Protein AF-A0A7X2SY89-F1 (afdb_monomer)

Organism: Enterobacter agglomerans (NCBI:txid549)

Radius of gyration: 16.41 Å; Cα contac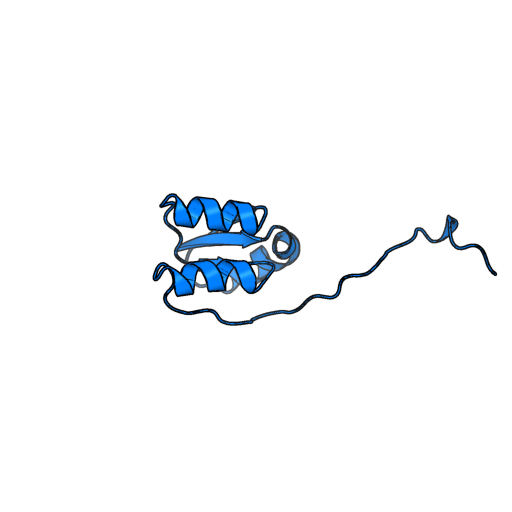ts (8 Å, |Δi|>4): 84; chains: 1; bounding box: 41×29×48 Å

pLDDT: mean 94.95, std 5.31, range [59.62, 98.31]

Foldseek 3Di:
DEEEAEPVCVVPVVVVCVPPPDDYDYDYDALQVSLVVVVVPDDHPYYHHLDQVSVVVCVVVVNDPDDDDDDHDDDDDDDPPVPDDDD

Structure (mmCIF, N/CA/C/O backbone):
data_AF-A0A7X2SY89-F1
#
_entry.id   AF-A0A7X2SY89-F1
#
loop_
_atom_site.group_PDB
_atom_site.id
_atom_site.type_symbol
_atom_site.label_atom_id
_atom_site.label_alt_id
_atom_site.label_comp_id
_atom_site.label_asym_id
_atom_site.label_entity_id
_atom_site.label_seq_id
_atom_site.pdbx_PDB_ins_code
_atom_site.Cartn_x
_atom_site.Cartn_y
_atom_site.Cartn_z
_atom_site.occupancy
_atom_site.B_iso_or_equiv
_atom_site.auth_seq_id
_atom_site.auth_comp_id
_atom_site.auth_asym_id
_atom_site.auth_atom_id
_atom_site.pdbx_PDB_model_num
ATOM 1 N N . MET A 1 1 ? -14.274 -1.355 5.902 1.00 92.12 1 MET A N 1
ATOM 2 C CA . MET A 1 1 ? -12.829 -1.058 6.041 1.00 92.12 1 MET A CA 1
ATOM 3 C C . MET A 1 1 ? -12.370 -0.223 4.854 1.00 92.12 1 MET A C 1
ATOM 5 O O . MET A 1 1 ? -12.782 -0.517 3.738 1.00 92.12 1 MET A O 1
ATOM 9 N N . SER A 1 2 ? -11.557 0.803 5.086 1.00 96.38 2 SER A N 1
ATOM 10 C CA . SER A 1 2 ? -10.985 1.704 4.083 1.00 96.38 2 SER A CA 1
ATOM 11 C C . SER A 1 2 ? -9.511 1.377 3.839 1.00 96.38 2 SER A C 1
ATOM 13 O O . SER A 1 2 ? -8.699 1.326 4.764 1.00 96.38 2 SER A O 1
ATOM 15 N N . VAL A 1 3 ? -9.158 1.132 2.580 1.00 97.62 3 VAL A N 1
ATOM 16 C CA . VAL A 1 3 ? -7.798 0.755 2.185 1.00 97.62 3 VAL A CA 1
ATOM 17 C C . VAL A 1 3 ? -7.268 1.719 1.141 1.00 97.62 3 VAL A C 1
ATOM 19 O O . VAL A 1 3 ? -7.898 1.939 0.105 1.00 97.62 3 VAL A O 1
ATOM 22 N N . LEU A 1 4 ? -6.059 2.225 1.368 1.00 98.31 4 LEU A N 1
ATOM 23 C CA . LEU A 1 4 ? -5.274 2.921 0.355 1.00 98.31 4 LEU A CA 1
ATOM 24 C C . LEU A 1 4 ? -4.183 1.974 -0.152 1.00 98.31 4 LEU A C 1
ATOM 26 O O . LEU A 1 4 ? -3.298 1.579 0.602 1.00 98.31 4 LEU A O 1
ATOM 30 N N . ALA A 1 5 ? -4.239 1.592 -1.428 1.00 98.00 5 ALA A N 1
ATOM 31 C CA . ALA A 1 5 ? -3.345 0.580 -1.993 1.00 98.00 5 ALA A CA 1
ATOM 32 C C . ALA A 1 5 ? -2.565 1.090 -3.211 1.00 98.00 5 ALA A C 1
ATOM 34 O O . ALA A 1 5 ? -3.091 1.790 -4.080 1.00 98.00 5 ALA A O 1
ATOM 35 N N . ALA A 1 6 ? -1.298 0.701 -3.319 1.00 98.06 6 ALA A N 1
ATOM 36 C CA . ALA A 1 6 ? -0.480 1.011 -4.477 1.00 98.06 6 ALA A CA 1
ATOM 37 C C . ALA A 1 6 ? -1.087 0.424 -5.761 1.00 98.06 6 ALA A C 1
ATOM 39 O O . ALA A 1 6 ? -1.589 -0.701 -5.789 1.00 98.06 6 ALA A O 1
ATOM 40 N N . GLY A 1 7 ? -1.007 1.180 -6.858 1.00 97.38 7 GLY A N 1
ATOM 41 C CA . GLY A 1 7 ? -1.593 0.786 -8.142 1.00 97.38 7 GLY A CA 1
ATOM 42 C C . GLY A 1 7 ? -1.073 -0.542 -8.706 1.00 97.38 7 GLY A C 1
ATOM 43 O O . GLY A 1 7 ? -1.811 -1.217 -9.419 1.00 97.38 7 GLY A O 1
ATOM 44 N N . SER A 1 8 ? 0.147 -0.955 -8.350 1.00 95.50 8 SER A N 1
ATOM 45 C CA . SER A 1 8 ? 0.720 -2.254 -8.728 1.00 95.50 8 SER A CA 1
ATOM 46 C C . SER A 1 8 ? -0.073 -3.453 -8.191 1.00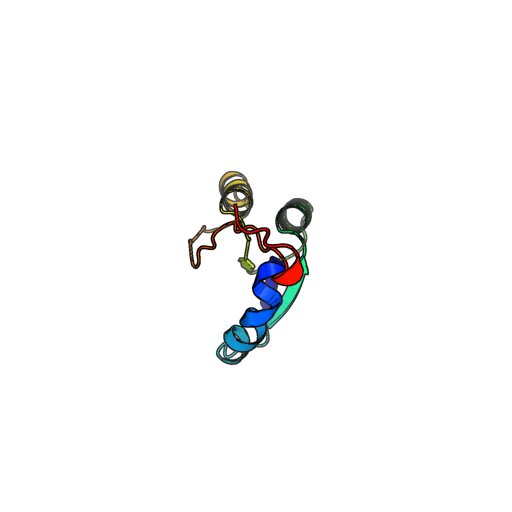 95.50 8 SER A C 1
ATOM 48 O O . SER A 1 8 ? 0.012 -4.536 -8.763 1.00 95.50 8 SER A O 1
ATOM 50 N N . LEU A 1 9 ? -0.882 -3.272 -7.140 1.00 96.88 9 LEU A N 1
ATOM 51 C CA . LEU A 1 9 ? -1.686 -4.334 -6.531 1.00 96.88 9 LEU A CA 1
ATOM 52 C C . LEU A 1 9 ? -3.037 -4.554 -7.224 1.00 96.88 9 LEU A C 1
ATOM 54 O O . LEU A 1 9 ? -3.687 -5.561 -6.956 1.00 96.88 9 LEU A O 1
ATOM 58 N N . LYS A 1 10 ? -3.465 -3.667 -8.137 1.00 96.88 10 LYS A N 1
ATOM 59 C CA . LYS A 1 10 ? -4.800 -3.714 -8.773 1.00 96.88 10 LYS A CA 1
ATOM 60 C C . LYS A 1 10 ? -5.167 -5.076 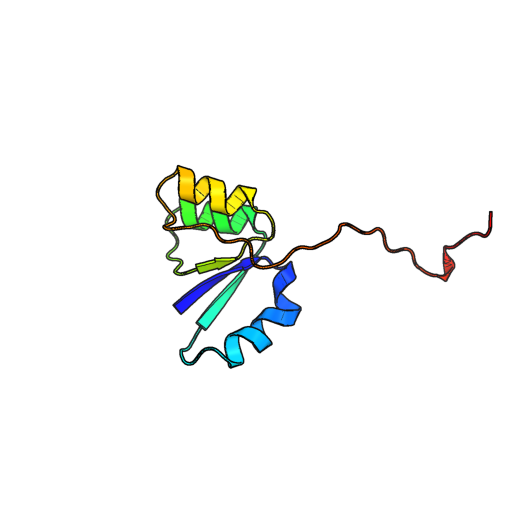-9.365 1.00 96.88 10 LYS A C 1
ATOM 62 O O . LYS A 1 10 ? -6.331 -5.452 -9.323 1.00 96.88 10 LYS A O 1
ATOM 67 N N . ALA A 1 11 ? -4.191 -5.794 -9.919 1.00 96.12 11 ALA A N 1
ATOM 68 C CA . ALA A 1 11 ? -4.426 -7.078 -10.575 1.00 96.12 11 ALA A CA 1
ATOM 69 C C . AL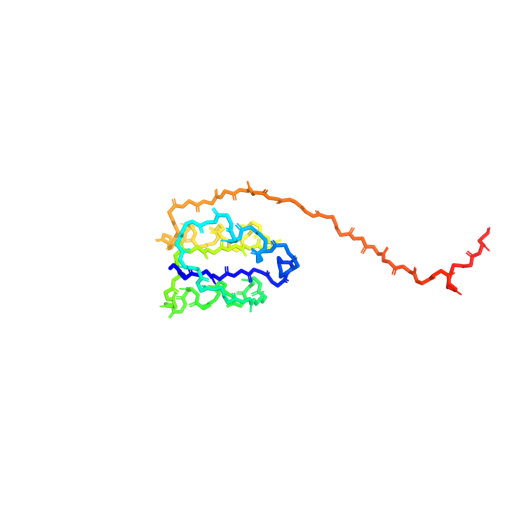A A 1 11 ? -4.734 -8.223 -9.593 1.00 96.12 11 ALA A C 1
ATOM 71 O O . ALA A 1 11 ? -5.440 -9.156 -9.957 1.00 96.12 11 ALA A O 1
ATOM 72 N N . VAL A 1 12 ? -4.215 -8.162 -8.362 1.00 95.12 12 VAL A N 1
ATOM 73 C CA . VAL A 1 12 ? -4.314 -9.257 -7.375 1.00 95.12 12 VAL A CA 1
ATOM 74 C C . VAL A 1 12 ? -5.218 -8.914 -6.194 1.00 95.12 12 VAL A C 1
ATOM 76 O O . VAL A 1 12 ? -5.803 -9.801 -5.578 1.00 95.12 12 VAL A O 1
ATOM 79 N N . TRP A 1 13 ? -5.369 -7.624 -5.889 1.00 96.12 13 TRP A N 1
ATOM 80 C CA . TRP A 1 13 ? -6.086 -7.146 -4.712 1.00 96.12 13 TRP A CA 1
ATOM 81 C C . TRP A 1 13 ? -7.558 -7.583 -4.655 1.00 96.12 13 TRP A C 1
ATOM 83 O O . TRP A 1 13 ? -7.967 -8.058 -3.598 1.00 96.12 13 TRP A O 1
ATOM 93 N N . PRO A 1 14 ? -8.357 -7.519 -5.744 1.00 94.88 14 PRO A N 1
ATOM 94 C CA . PRO A 1 14 ? -9.755 -7.954 -5.689 1.00 94.88 14 PRO A CA 1
ATOM 95 C C . PRO A 1 14 ? -9.908 -9.425 -5.289 1.00 94.88 14 PRO A C 1
ATOM 97 O O . PRO A 1 14 ? -10.790 -9.759 -4.504 1.00 94.88 14 PRO A O 1
ATOM 100 N N . ALA A 1 15 ? -9.016 -10.294 -5.779 1.00 95.56 15 ALA A N 1
ATOM 101 C CA . ALA A 1 15 ? -9.023 -11.708 -5.423 1.00 95.56 15 ALA A CA 1
ATOM 102 C C . ALA A 1 15 ? -8.670 -11.920 -3.945 1.00 95.56 15 ALA A C 1
ATOM 104 O O . ALA A 1 15 ? -9.304 -12.739 -3.293 1.00 95.56 15 ALA A O 1
ATOM 105 N N . LEU A 1 16 ? -7.713 -11.159 -3.400 1.00 93.56 16 LEU A N 1
ATOM 106 C CA . LEU A 1 16 ? -7.386 -11.196 -1.970 1.00 93.56 16 LEU A CA 1
ATOM 107 C C . LEU A 1 16 ? -8.564 -10.732 -1.105 1.00 93.56 16 LEU A C 1
ATOM 109 O O . LEU A 1 16 ? -8.894 -11.385 -0.119 1.00 93.56 16 LEU A O 1
ATOM 113 N N . MET A 1 17 ? -9.220 -9.633 -1.486 1.00 95.00 17 MET A N 1
ATOM 114 C CA . MET A 1 17 ? -10.342 -9.078 -0.720 1.00 95.00 17 MET A CA 1
ATOM 115 C C . MET A 1 17 ? -11.585 -9.968 -0.753 1.00 95.00 17 MET A C 1
ATOM 117 O O . MET A 1 17 ? -12.356 -9.938 0.196 1.00 95.00 17 MET A O 1
ATOM 121 N N . ALA A 1 18 ? -11.759 -10.808 -1.778 1.00 94.19 18 ALA A N 1
ATOM 122 C CA . ALA A 1 18 ? -12.856 -11.777 -1.830 1.00 94.19 18 ALA A CA 1
ATOM 123 C C . ALA A 1 18 ? -12.799 -12.836 -0.708 1.00 94.19 18 ALA A C 1
ATOM 125 O O . ALA A 1 18 ? -13.824 -13.429 -0.383 1.00 94.19 18 ALA A O 1
ATOM 126 N N . TYR A 1 19 ? -11.623 -13.072 -0.112 1.00 95.00 19 TYR A N 1
ATOM 127 C CA . TYR A 1 19 ? -11.464 -13.954 1.052 1.00 95.00 19 TYR A CA 1
ATOM 128 C C . TYR A 1 19 ? -11.649 -13.228 2.388 1.00 95.00 19 TYR A C 1
ATOM 130 O O . TYR A 1 19 ? -11.674 -13.873 3.436 1.00 95.00 19 TYR A O 1
ATOM 138 N N . PHE A 1 20 ? -11.743 -11.898 2.375 1.00 93.88 20 PHE A N 1
ATOM 139 C CA . PHE A 1 20 ? -11.968 -11.122 3.582 1.00 93.88 20 PHE A CA 1
ATOM 140 C C . PHE A 1 20 ? -13.476 -11.094 3.890 1.00 93.88 20 PHE A C 1
ATOM 142 O O . PHE A 1 20 ? -14.270 -10.829 2.989 1.00 93.88 20 PHE A O 1
ATOM 149 N N . PRO A 1 21 ? -13.897 -11.384 5.133 1.00 93.88 21 PRO A N 1
ATOM 150 C CA . PRO A 1 21 ? -15.313 -11.572 5.459 1.00 93.88 21 PRO A CA 1
ATOM 151 C C . PRO A 1 21 ? -16.134 -10.277 5.416 1.00 93.88 21 PRO A C 1
ATOM 153 O O . PRO A 1 21 ? -17.352 -10.331 5.276 1.00 93.88 21 PRO A O 1
ATOM 156 N N . GLU A 1 22 ? -15.478 -9.122 5.531 1.00 93.00 22 GLU A N 1
ATOM 157 C CA . GLU A 1 22 ? -16.126 -7.816 5.623 1.00 93.00 22 GLU A CA 1
ATOM 158 C C . GLU A 1 22 ? -15.932 -6.987 4.343 1.00 93.00 22 GLU A C 1
ATOM 160 O O . GLU A 1 22 ? -14.907 -7.111 3.669 1.00 93.00 22 GLU A O 1
ATOM 165 N N . PRO A 1 23 ? -16.853 -6.065 4.013 1.00 92.12 23 PRO A N 1
ATOM 166 C CA . PRO A 1 23 ? -16.677 -5.160 2.884 1.00 92.12 23 PRO A CA 1
ATOM 167 C C . PRO A 1 23 ? -15.434 -4.263 3.021 1.00 92.12 23 PRO A C 1
ATOM 169 O O . PRO A 1 23 ? -15.239 -3.545 4.016 1.00 92.12 23 PRO A O 1
ATOM 172 N N . VAL A 1 24 ? -14.622 -4.248 1.963 1.00 95.38 24 VAL A N 1
ATOM 173 C CA . VAL A 1 24 ? -13.415 -3.422 1.860 1.00 95.38 24 VAL A CA 1
ATOM 174 C C . VAL A 1 24 ? -13.561 -2.405 0.730 1.00 95.38 24 VAL A C 1
ATOM 176 O O . VAL A 1 24 ? -13.595 -2.763 -0.446 1.00 95.38 24 VAL A O 1
ATOM 179 N N . GLU A 1 25 ? -13.587 -1.118 1.072 1.00 96.31 25 GLU A N 1
ATOM 180 C CA . GLU A 1 25 ? -13.470 -0.033 0.099 1.00 96.31 25 GLU A CA 1
ATOM 181 C C . GLU A 1 25 ? -11.984 0.226 -0.156 1.00 96.31 25 GLU A C 1
ATOM 183 O O . GLU A 1 25 ? -11.266 0.714 0.716 1.00 96.31 25 GLU A O 1
ATOM 188 N N . THR A 1 26 ? -11.507 -0.113 -1.354 1.00 97.50 26 THR A N 1
ATOM 189 C CA . THR A 1 26 ? -10.106 0.109 -1.733 1.00 97.50 26 THR A CA 1
ATOM 190 C C . THR A 1 26 ? -9.981 1.252 -2.730 1.00 97.50 26 THR A C 1
ATOM 192 O O . THR A 1 26 ? -10.607 1.234 -3.791 1.00 97.50 26 THR A O 1
ATOM 195 N N . ARG A 1 27 ? -9.099 2.210 -2.438 1.00 97.81 27 ARG A N 1
ATOM 196 C CA . ARG A 1 27 ? -8.710 3.287 -3.354 1.00 97.81 27 ARG A CA 1
ATOM 197 C C . ARG A 1 27 ? -7.267 3.080 -3.786 1.00 97.81 27 ARG A C 1
ATOM 199 O O . ARG A 1 27 ? -6.353 3.028 -2.965 1.00 97.81 27 ARG A O 1
ATOM 206 N N . PHE A 1 28 ? -7.060 2.982 -5.095 1.00 98.19 28 PHE A N 1
ATOM 207 C CA . PHE A 1 28 ? -5.732 2.772 -5.660 1.00 98.19 28 PHE A CA 1
ATOM 208 C C . PHE A 1 28 ? -5.053 4.081 -6.060 1.00 98.19 28 PHE A C 1
ATOM 210 O O . PHE A 1 28 ? -5.699 4.984 -6.590 1.00 98.19 28 PHE A O 1
ATOM 217 N N . GLY A 1 29 ? -3.732 4.152 -5.902 1.00 97.44 29 GLY A N 1
ATOM 218 C CA . GLY A 1 29 ? -2.947 5.324 -6.291 1.00 97.44 29 GLY A CA 1
ATOM 219 C C . GLY A 1 29 ? -1.438 5.088 -6.298 1.00 97.44 29 GLY A C 1
ATOM 220 O O . GLY A 1 29 ? -0.957 3.977 -6.076 1.00 97.44 29 GLY A O 1
ATOM 221 N N . HIS A 1 30 ? -0.680 6.150 -6.568 1.00 97.00 30 HIS A N 1
ATOM 222 C CA . HIS A 1 30 ? 0.772 6.148 -6.391 1.00 97.00 30 HIS A CA 1
ATOM 223 C C . HIS A 1 30 ? 1.088 6.164 -4.894 1.00 97.00 30 HIS A C 1
ATOM 225 O O . HIS A 1 30 ? 0.542 6.995 -4.173 1.00 97.00 30 HIS A O 1
ATOM 231 N N . ALA A 1 31 ? 1.968 5.277 -4.425 1.00 95.50 31 ALA A N 1
ATOM 232 C CA . ALA A 1 31 ? 2.204 5.091 -2.991 1.00 95.50 31 ALA A CA 1
ATOM 233 C C . ALA A 1 31 ? 2.634 6.387 -2.271 1.00 95.50 31 ALA A C 1
ATOM 235 O O . ALA A 1 31 ? 2.134 6.666 -1.184 1.00 95.50 31 ALA A O 1
ATOM 236 N N . GLY A 1 32 ? 3.467 7.219 -2.907 1.00 96.69 32 GLY A N 1
ATOM 237 C CA . GLY A 1 32 ? 3.852 8.530 -2.372 1.00 96.69 32 GLY A CA 1
ATOM 238 C C . GLY A 1 32 ? 2.668 9.485 -2.167 1.00 96.69 32 GLY A C 1
ATOM 239 O O . GLY A 1 32 ? 2.539 10.056 -1.089 1.00 96.69 32 GLY A O 1
ATOM 240 N N . LEU A 1 33 ? 1.761 9.581 -3.149 1.00 97.75 33 LEU A N 1
ATOM 241 C CA . LEU A 1 33 ? 0.558 10.422 -3.057 1.00 97.75 33 LEU A CA 1
ATOM 242 C C . LEU A 1 33 ? -0.442 9.890 -2.025 1.00 97.75 33 LEU A C 1
ATOM 244 O O . LEU A 1 33 ? -1.108 10.659 -1.343 1.00 97.75 33 LEU A O 1
ATOM 248 N N . LEU A 1 34 ? -0.571 8.567 -1.905 1.00 98.12 34 LEU A N 1
ATOM 249 C CA . LEU A 1 34 ? -1.425 7.957 -0.884 1.00 98.12 34 LEU A CA 1
ATOM 250 C C . LEU A 1 34 ? -0.900 8.247 0.527 1.00 98.12 34 LEU A C 1
ATOM 252 O O . LEU A 1 34 ? -1.683 8.624 1.392 1.00 98.12 34 LEU A O 1
ATOM 256 N N . ARG A 1 35 ? 0.419 8.153 0.739 1.00 98.00 35 ARG A N 1
ATOM 257 C CA . ARG A 1 35 ? 1.064 8.575 1.991 1.00 98.00 35 ARG A CA 1
ATOM 258 C C . ARG A 1 35 ? 0.758 10.042 2.306 1.00 98.00 35 ARG A C 1
ATOM 260 O O . ARG A 1 35 ? 0.345 10.332 3.420 1.00 98.00 35 ARG A O 1
ATOM 267 N N . GLU A 1 36 ? 0.912 10.944 1.337 1.00 98.00 36 GLU A N 1
ATOM 268 C CA . GLU A 1 36 ? 0.631 12.379 1.528 1.00 98.00 36 GLU A CA 1
ATOM 269 C C . GLU A 1 36 ? -0.822 12.641 1.926 1.00 98.00 36 GLU A C 1
ATOM 271 O O . GLU A 1 36 ? -1.094 13.486 2.774 1.00 98.00 36 GLU A O 1
ATOM 276 N N . ARG A 1 37 ? -1.767 11.876 1.372 1.00 97.81 37 ARG A N 1
ATOM 277 C CA . ARG A 1 37 ? -3.181 11.955 1.753 1.00 97.81 37 ARG A CA 1
ATOM 278 C C . ARG A 1 37 ? -3.421 11.506 3.198 1.00 97.81 37 ARG A C 1
ATOM 280 O O . ARG A 1 37 ? -4.170 12.166 3.914 1.00 97.81 37 ARG A O 1
ATOM 287 N N . ILE A 1 38 ? -2.749 10.444 3.651 1.00 97.88 38 ILE A N 1
ATOM 288 C CA . ILE A 1 38 ? -2.795 10.000 5.058 1.00 97.88 38 ILE A CA 1
ATOM 28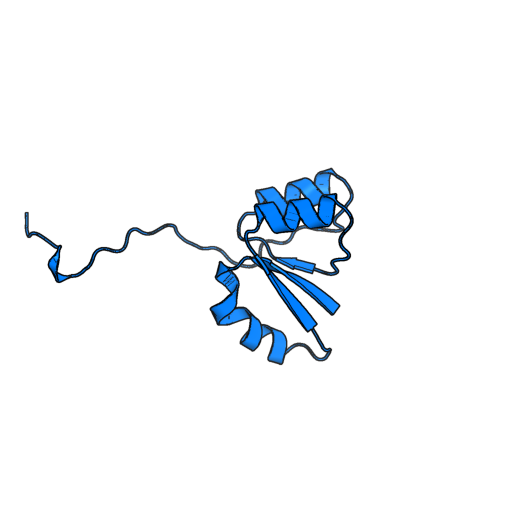9 C C . ILE A 1 38 ? -2.183 11.068 5.976 1.00 97.88 38 ILE A C 1
ATOM 291 O O . ILE A 1 38 ? -2.736 11.393 7.027 1.00 97.88 38 ILE A O 1
ATOM 295 N N . GLU A 1 39 ? -1.058 11.664 5.577 1.00 97.31 39 GLU A N 1
ATOM 296 C CA . GLU A 1 39 ? -0.418 12.771 6.303 1.00 97.31 39 GLU A CA 1
ATOM 297 C C . GLU A 1 39 ? -1.341 14.001 6.388 1.00 97.31 39 GLU A C 1
ATOM 299 O O . GLU A 1 39 ? -1.433 14.632 7.445 1.00 97.31 39 GLU A O 1
ATOM 304 N N . ALA A 1 40 ? -2.108 14.275 5.330 1.00 97.25 40 ALA A N 1
ATOM 305 C CA . ALA A 1 40 ? -3.136 15.316 5.284 1.00 97.25 40 ALA A CA 1
ATOM 306 C C . ALA A 1 40 ? -4.422 14.976 6.069 1.00 97.25 40 ALA A C 1
ATOM 308 O O . ALA A 1 40 ? -5.313 15.817 6.166 1.00 97.25 40 ALA A O 1
ATOM 309 N N . GLY A 1 41 ? -4.516 13.780 6.660 1.00 96.25 41 GLY A N 1
ATOM 310 C CA . GLY A 1 41 ? -5.620 13.384 7.536 1.00 96.25 41 GLY A CA 1
ATOM 311 C C . GLY A 1 41 ? -6.741 12.600 6.856 1.00 96.25 41 GLY A C 1
ATOM 312 O O . GLY A 1 41 ? -7.816 12.476 7.440 1.00 96.25 41 GLY A O 1
ATOM 313 N N . GLU A 1 42 ? -6.530 12.059 5.651 1.00 96.81 42 GLU A N 1
ATOM 314 C CA . GLU A 1 42 ? -7.489 11.111 5.079 1.00 96.81 42 GLU A CA 1
ATOM 315 C C . GLU A 1 42 ? -7.595 9.853 5.964 1.00 96.81 42 GLU A C 1
ATOM 317 O O . GLU A 1 42 ? -6.570 9.222 6.242 1.00 96.81 42 GLU A O 1
ATOM 322 N N . PRO A 1 43 ? -8.814 9.452 6.376 1.00 94.12 43 PRO A N 1
ATOM 323 C CA . PRO A 1 43 ? -9.022 8.205 7.100 1.00 94.12 43 PRO A CA 1
ATOM 324 C C . PRO A 1 43 ? -8.578 6.998 6.270 1.00 94.12 43 PRO A C 1
ATOM 326 O O . PRO A 1 43 ? -8.938 6.866 5.099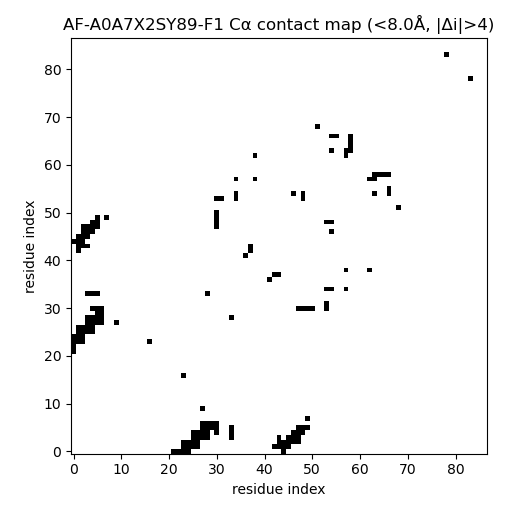 1.00 94.12 43 PRO A O 1
ATOM 329 N N . CYS A 1 44 ? -7.802 6.112 6.887 1.00 95.94 44 CYS A N 1
ATOM 330 C CA . CYS A 1 44 ? -7.277 4.914 6.250 1.00 95.94 44 CYS A CA 1
ATOM 331 C C . CYS A 1 44 ? -7.033 3.839 7.312 1.00 95.94 44 CYS A C 1
ATOM 333 O O . CYS A 1 44 ? -6.201 4.033 8.197 1.00 95.94 44 CYS A O 1
ATOM 335 N N . ASP A 1 45 ? -7.711 2.695 7.197 1.00 96.75 45 ASP A N 1
ATOM 336 C CA . ASP A 1 45 ? -7.535 1.565 8.121 1.00 96.75 45 ASP A CA 1
ATOM 337 C C . ASP A 1 45 ? -6.312 0.710 7.749 1.00 96.75 45 ASP A C 1
ATOM 339 O O . ASP A 1 45 ? -5.667 0.119 8.613 1.00 96.75 45 ASP A O 1
ATOM 343 N N . LEU A 1 46 ? -5.973 0.644 6.454 1.00 97.00 46 LEU A N 1
ATOM 344 C CA . LEU A 1 46 ? -4.804 -0.081 5.949 1.00 97.00 46 LEU A CA 1
ATOM 345 C C . LEU A 1 46 ? -4.175 0.631 4.751 1.00 97.00 46 LEU A C 1
ATOM 347 O O . LEU A 1 46 ? -4.828 0.880 3.736 1.00 97.00 46 LEU A O 1
ATOM 351 N N . PHE A 1 47 ? -2.869 0.872 4.844 1.00 98.12 47 PHE A N 1
ATOM 352 C CA . PHE A 1 47 ? -2.061 1.403 3.754 1.00 98.12 47 PHE A CA 1
ATOM 353 C C . PHE A 1 47 ? -1.145 0.318 3.175 1.00 98.12 47 PHE A C 1
ATOM 355 O O . PHE A 1 47 ? -0.198 -0.123 3.825 1.00 98.12 47 PHE A O 1
ATOM 362 N N . ALA A 1 48 ? -1.406 -0.100 1.934 1.00 97.38 48 ALA A N 1
ATOM 363 C CA . ALA A 1 48 ? -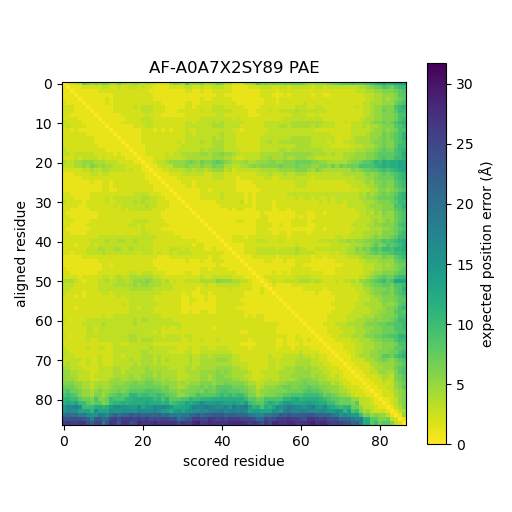0.600 -1.085 1.214 1.00 97.38 48 ALA A CA 1
ATOM 364 C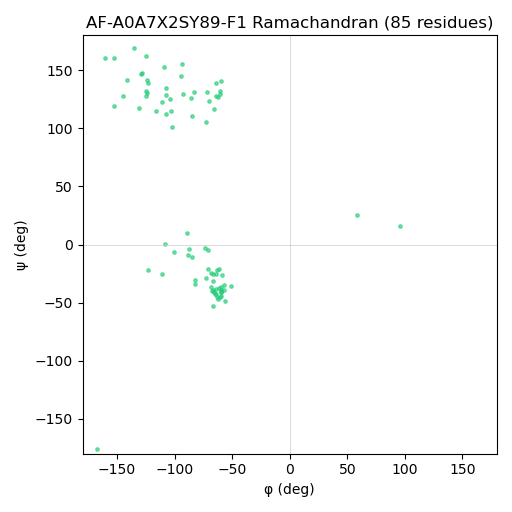 C . ALA A 1 48 ? 0.308 -0.387 0.187 1.00 97.38 48 ALA A C 1
ATOM 366 O O . ALA A 1 48 ? -0.130 0.015 -0.892 1.00 97.38 48 ALA A O 1
ATOM 367 N N . SER A 1 49 ? 1.587 -0.227 0.525 1.00 97.50 49 SER A N 1
ATOM 368 C CA . SER A 1 49 ? 2.568 0.511 -0.280 1.00 97.50 49 SER A CA 1
ATOM 369 C C . SER A 1 49 ? 3.365 -0.383 -1.241 1.00 97.50 49 SER A C 1
ATOM 371 O O . SER A 1 49 ? 3.553 -1.568 -0.993 1.00 97.50 49 SER A O 1
ATOM 373 N N . ALA A 1 50 ? 3.886 0.210 -2.323 1.00 95.44 50 ALA A N 1
ATOM 374 C CA . ALA A 1 50 ? 4.845 -0.428 -3.239 1.00 95.44 50 ALA A CA 1
ATOM 375 C C . ALA A 1 50 ? 6.319 -0.257 -2.811 1.00 95.44 50 ALA A C 1
ATOM 377 O O . ALA A 1 50 ? 7.212 -0.775 -3.472 1.00 95.44 50 ALA A O 1
ATOM 378 N N . SER A 1 51 ? 6.574 0.497 -1.742 1.00 93.50 51 SER A N 1
ATOM 379 C CA . SER A 1 51 ? 7.895 0.713 -1.143 1.00 93.50 51 SER A CA 1
ATOM 380 C C . SER A 1 51 ? 7.754 0.745 0.374 1.00 93.50 51 SER A C 1
ATOM 382 O O . SER A 1 51 ? 6.786 1.317 0.880 1.00 93.50 51 SER A O 1
ATOM 384 N N . GLU A 1 52 ? 8.716 0.171 1.090 1.00 95.06 52 GLU A N 1
ATOM 385 C CA . GLU A 1 52 ? 8.778 0.174 2.558 1.00 95.06 52 GLU A CA 1
ATOM 386 C C . GLU A 1 52 ? 9.008 1.581 3.138 1.00 95.06 52 GLU A C 1
ATOM 388 O O . GLU A 1 52 ? 8.549 1.893 4.234 1.00 95.06 52 GLU A O 1
ATOM 393 N N . GLU A 1 53 ? 9.620 2.481 2.363 1.00 96.44 53 GLU A N 1
ATOM 394 C CA . GLU A 1 53 ? 9.931 3.846 2.801 1.00 96.44 53 GLU A CA 1
ATOM 395 C C . GLU A 1 53 ? 8.672 4.638 3.199 1.00 96.44 53 GLU A C 1
ATOM 397 O O . GLU A 1 53 ? 8.666 5.365 4.191 1.00 96.44 53 GLU A O 1
ATOM 402 N N . HIS A 1 54 ? 7.584 4.507 2.437 1.00 97.00 54 HIS A N 1
ATOM 403 C CA . HIS A 1 54 ? 6.353 5.262 2.683 1.00 97.00 54 HIS A CA 1
ATOM 404 C C . HIS A 1 54 ? 5.644 4.888 3.997 1.00 97.00 54 HIS A C 1
ATOM 406 O O . HIS A 1 54 ? 5.364 5.798 4.777 1.00 97.00 54 HIS A O 1
ATOM 412 N N . PRO A 1 55 ? 5.342 3.606 4.285 1.00 97.38 55 PRO A N 1
ATOM 413 C CA . PRO A 1 55 ? 4.743 3.224 5.557 1.00 97.38 55 PRO A CA 1
ATOM 414 C C . PRO A 1 55 ? 5.706 3.449 6.731 1.00 97.38 55 PRO A C 1
ATOM 416 O O . PRO A 1 55 ? 5.246 3.843 7.799 1.00 97.38 55 PRO A O 1
ATOM 419 N N . GLN A 1 56 ? 7.027 3.322 6.537 1.00 98.06 56 GLN A N 1
ATOM 420 C CA . GLN A 1 56 ? 7.995 3.643 7.590 1.00 98.06 56 GLN A CA 1
ATOM 421 C C . GLN A 1 56 ? 7.963 5.128 7.980 1.00 98.06 56 GLN A C 1
ATOM 423 O O . GLN A 1 56 ? 8.039 5.451 9.163 1.00 98.06 56 GLN A O 1
ATOM 428 N N . LYS A 1 57 ? 7.789 6.046 7.017 1.00 97.88 57 LYS A N 1
ATOM 429 C CA . LYS A 1 57 ? 7.588 7.477 7.318 1.00 97.88 57 LYS A CA 1
ATOM 430 C C . LYS A 1 57 ? 6.345 7.718 8.175 1.00 97.88 57 LYS A C 1
ATOM 432 O O . LYS A 1 57 ? 6.411 8.507 9.111 1.00 97.88 57 LYS A O 1
ATOM 437 N N . LEU A 1 58 ? 5.243 7.020 7.892 1.00 98.00 58 LEU A N 1
ATOM 438 C CA . LEU A 1 58 ? 4.015 7.125 8.687 1.00 98.00 58 LEU A CA 1
ATOM 439 C C . LEU A 1 58 ? 4.196 6.555 10.098 1.00 98.00 58 LEU A C 1
ATOM 441 O O . LEU A 1 58 ? 3.722 7.162 11.053 1.00 98.00 58 LEU A O 1
ATOM 445 N N . LEU A 1 59 ? 4.907 5.433 10.236 1.00 98.25 59 LEU A N 1
ATOM 446 C CA . LEU A 1 59 ? 5.232 4.847 11.537 1.00 98.25 59 LEU A CA 1
ATOM 447 C C . LEU A 1 59 ? 6.102 5.793 12.375 1.00 98.25 59 LEU A C 1
ATOM 449 O O . LEU A 1 59 ? 5.783 6.055 13.528 1.00 98.25 59 LEU A O 1
ATOM 453 N N . ASN A 1 60 ? 7.148 6.371 11.777 1.00 97.94 60 ASN A N 1
ATOM 454 C CA . ASN A 1 60 ? 8.028 7.338 12.445 1.00 97.94 60 ASN A CA 1
ATOM 455 C C . ASN A 1 60 ? 7.301 8.634 12.843 1.00 97.94 60 ASN A C 1
ATOM 457 O O . ASN A 1 60 ? 7.734 9.319 13.763 1.00 97.94 60 ASN A O 1
ATOM 461 N N . ALA A 1 61 ? 6.221 8.977 12.139 1.00 96.94 61 ALA A N 1
ATOM 462 C CA . ALA A 1 61 ? 5.349 10.103 12.456 1.00 96.94 61 ALA A CA 1
ATOM 463 C C . ALA A 1 61 ? 4.205 9.729 13.419 1.00 96.94 61 ALA A C 1
ATOM 465 O O . ALA A 1 61 ? 3.272 10.516 13.564 1.00 96.94 61 ALA A O 1
ATOM 466 N N . GLU A 1 62 ? 4.237 8.529 14.016 1.00 97.06 62 GLU A N 1
ATOM 467 C CA . GLU A 1 62 ? 3.218 8.004 14.943 1.00 97.06 62 GLU A CA 1
ATOM 468 C C . GLU A 1 62 ? 1.803 7.923 14.334 1.00 97.06 62 GLU A C 1
ATOM 470 O O . GLU A 1 62 ? 0.791 7.943 15.032 1.00 97.06 62 GLU A O 1
ATOM 475 N N . ARG A 1 63 ? 1.718 7.809 13.002 1.00 96.44 63 ARG A N 1
ATOM 476 C CA . ARG A 1 63 ? 0.462 7.703 12.235 1.00 96.44 63 ARG A CA 1
ATOM 477 C C . ARG A 1 63 ? 0.115 6.278 11.815 1.00 96.44 63 ARG A C 1
ATOM 479 O O . ARG A 1 63 ? -0.949 6.055 11.245 1.00 96.44 63 ARG A O 1
ATOM 486 N N . ALA A 1 64 ? 1.007 5.323 12.057 1.00 97.38 64 ALA A N 1
ATOM 487 C CA . ALA A 1 64 ? 0.780 3.905 11.811 1.00 97.38 64 ALA A CA 1
ATOM 488 C C . ALA A 1 64 ? 1.120 3.103 13.068 1.00 97.38 64 ALA A C 1
ATOM 490 O O . ALA A 1 64 ? 2.024 3.468 13.811 1.00 97.38 64 ALA A O 1
ATOM 491 N N . LEU A 1 65 ? 0.409 1.996 13.288 1.00 97.69 65 LEU A N 1
ATOM 492 C CA . LEU A 1 65 ? 0.645 1.118 14.439 1.00 97.69 65 LEU A CA 1
ATOM 493 C C . LEU A 1 65 ? 1.799 0.137 14.197 1.00 97.69 65 LEU A C 1
ATOM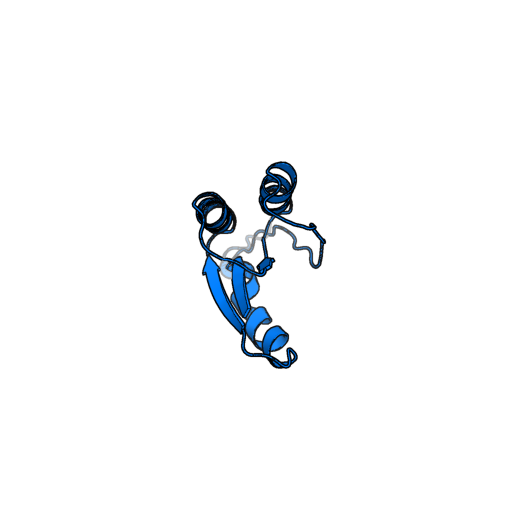 495 O O . LEU A 1 65 ? 2.511 -0.228 15.126 1.00 97.69 65 LEU A O 1
ATOM 499 N N . ALA A 1 66 ? 1.967 -0.314 12.953 1.00 97.75 66 ALA A N 1
ATOM 500 C CA . ALA A 1 66 ? 3.001 -1.259 12.552 1.00 97.75 66 ALA A CA 1
ATOM 501 C C . ALA A 1 66 ? 3.235 -1.205 11.035 1.00 97.75 66 ALA A C 1
ATOM 503 O O . ALA A 1 66 ? 2.362 -0.780 10.274 1.00 97.75 66 ALA A O 1
ATOM 504 N N . VAL A 1 67 ? 4.399 -1.695 10.602 1.00 97.88 67 VAL A N 1
ATOM 505 C CA . VAL A 1 67 ? 4.746 -1.916 9.191 1.00 97.88 67 VAL A CA 1
ATOM 506 C C . VAL A 1 67 ? 5.169 -3.369 9.028 1.00 97.88 67 VAL A C 1
ATOM 508 O O . VAL A 1 67 ? 6.008 -3.856 9.780 1.00 97.88 67 VAL A O 1
ATOM 511 N N . ILE A 1 68 ? 4.563 -4.070 8.068 1.00 97.44 68 ILE A N 1
ATOM 512 C CA . ILE A 1 68 ? 4.806 -5.497 7.835 1.00 97.44 68 ILE A CA 1
ATOM 513 C C . ILE A 1 68 ? 5.072 -5.719 6.340 1.00 97.44 68 ILE A C 1
ATOM 515 O O . ILE A 1 68 ? 4.176 -5.478 5.523 1.00 97.44 68 ILE A O 1
ATOM 519 N N . PRO A 1 69 ? 6.271 -6.192 5.953 1.00 95.81 69 PRO A N 1
ATOM 520 C CA . PRO A 1 69 ? 6.526 -6.650 4.593 1.00 95.81 69 PRO A CA 1
ATOM 521 C C . PRO A 1 69 ? 5.655 -7.870 4.268 1.00 95.81 69 PRO A C 1
ATOM 523 O O . PRO A 1 69 ? 5.662 -8.851 5.008 1.00 95.81 69 PRO A O 1
ATOM 526 N N . PHE A 1 70 ? 4.918 -7.827 3.155 1.00 94.00 70 PHE A N 1
ATOM 527 C CA . PHE A 1 70 ? 4.022 -8.925 2.752 1.00 94.00 70 PHE A CA 1
ATOM 528 C C . PHE A 1 70 ? 4.312 -9.484 1.352 1.00 94.00 70 PHE A C 1
ATOM 530 O O . PHE A 1 70 ? 3.934 -10.610 1.045 1.00 94.00 70 PHE A O 1
ATOM 537 N N . THR A 1 71 ? 4.973 -8.711 0.489 1.00 94.06 71 THR A N 1
ATOM 538 C CA . THR A 1 71 ? 5.350 -9.124 -0.867 1.00 94.06 71 THR A CA 1
ATOM 539 C C . THR A 1 71 ? 6.595 -8.373 -1.318 1.00 94.06 71 THR A C 1
ATOM 541 O O . THR A 1 71 ? 6.909 -7.303 -0.797 1.00 94.06 71 THR A O 1
ATOM 544 N N . THR A 1 72 ? 7.279 -8.905 -2.327 1.00 94.88 72 THR A N 1
ATOM 545 C CA . THR A 1 72 ? 8.391 -8.236 -3.009 1.00 94.88 72 THR A CA 1
ATOM 546 C C . THR A 1 72 ? 8.120 -8.162 -4.509 1.00 94.88 72 THR A C 1
ATOM 548 O O . THR A 1 72 ? 7.260 -8.866 -5.043 1.00 94.88 72 THR A O 1
ATOM 551 N N . ASN A 1 73 ? 8.838 -7.287 -5.206 1.00 92.25 73 ASN A N 1
ATOM 552 C CA . ASN A 1 73 ? 8.887 -7.259 -6.661 1.00 92.25 73 ASN A CA 1
ATOM 553 C C . ASN A 1 73 ? 10.336 -7.087 -7.133 1.00 92.25 73 ASN A C 1
ATOM 555 O O . ASN A 1 73 ? 11.241 -6.802 -6.351 1.00 92.25 73 ASN A O 1
ATOM 559 N N . LYS A 1 74 ? 10.554 -7.262 -8.437 1.00 94.00 74 LYS A N 1
ATOM 560 C CA . LYS A 1 74 ? 11.839 -7.001 -9.082 1.00 94.00 74 LYS A CA 1
ATOM 561 C C . LYS A 1 74 ? 11.631 -6.023 -10.226 1.00 94.00 74 LYS A C 1
ATOM 563 O O . LYS A 1 74 ? 10.726 -6.207 -11.038 1.00 94.00 74 LYS A O 1
ATOM 568 N N . LEU A 1 75 ? 12.470 -4.991 -10.287 1.00 93.69 75 LEU A N 1
ATOM 569 C CA . LEU A 1 75 ? 12.510 -4.105 -11.440 1.00 93.69 75 LEU A CA 1
ATOM 570 C C . LEU A 1 75 ? 13.117 -4.864 -12.622 1.00 93.69 75 LEU A C 1
ATOM 572 O O . LEU A 1 75 ? 14.232 -5.381 -12.534 1.00 93.69 75 LEU A O 1
ATOM 576 N N . CYS A 1 76 ? 12.374 -4.919 -13.720 1.00 95.06 76 CYS A N 1
ATOM 577 C CA . CYS A 1 76 ? 12.779 -5.587 -14.946 1.00 95.06 76 CYS A CA 1
ATOM 578 C C . CYS A 1 76 ? 12.590 -4.636 -16.126 1.00 95.06 76 CYS A C 1
ATOM 580 O O . CYS A 1 76 ? 11.645 -3.848 -16.155 1.00 95.06 76 CYS A O 1
ATOM 582 N N . ILE A 1 77 ? 13.463 -4.754 -17.123 1.00 93.75 77 ILE A N 1
ATOM 583 C CA . ILE A 1 77 ? 13.260 -4.136 -18.432 1.00 93.75 77 ILE A CA 1
ATOM 584 C C . ILE A 1 77 ? 12.573 -5.176 -19.311 1.00 93.75 77 ILE A C 1
ATOM 586 O O . ILE A 1 77 ? 13.024 -6.317 -19.397 1.00 93.75 77 ILE A O 1
ATOM 590 N N . THR A 1 78 ? 11.480 -4.785 -19.959 1.00 92.00 78 THR A N 1
ATOM 591 C CA . THR A 1 78 ? 10.829 -5.602 -20.986 1.00 92.00 78 THR A CA 1
ATOM 592 C C . THR A 1 78 ? 11.091 -4.969 -22.343 1.00 92.00 78 THR A C 1
ATOM 594 O O . THR A 1 78 ? 11.001 -3.753 -22.505 1.00 92.00 78 THR A O 1
ATOM 597 N N . VAL A 1 79 ? 11.466 -5.794 -23.317 1.00 93.50 79 VAL A N 1
ATOM 598 C CA . VAL A 1 79 ? 11.735 -5.367 -24.691 1.00 93.50 79 VAL A CA 1
ATOM 599 C C . VAL A 1 79 ? 10.819 -6.169 -25.597 1.00 93.50 79 VAL A C 1
ATOM 601 O O . VAL A 1 79 ? 10.606 -7.362 -25.372 1.00 93.50 79 VAL A O 1
ATOM 604 N N . ARG A 1 80 ? 10.247 -5.521 -26.613 1.00 94.00 80 ARG A N 1
ATOM 605 C CA . ARG A 1 80 ? 9.466 -6.249 -27.610 1.00 94.00 80 ARG A CA 1
ATOM 606 C C . ARG A 1 80 ? 10.373 -7.220 -28.362 1.00 94.00 80 ARG A C 1
ATOM 608 O O . ARG A 1 80 ? 11.489 -6.863 -28.732 1.00 94.00 80 ARG A O 1
ATOM 615 N N . SER A 1 81 ? 9.875 -8.421 -28.629 1.00 90.06 81 SER A N 1
ATOM 616 C CA . SER A 1 81 ? 10.644 -9.470 -29.305 1.00 90.06 81 SER A CA 1
ATOM 617 C C . SER A 1 81 ? 11.176 -9.037 -30.675 1.00 90.06 81 SER A C 1
ATOM 619 O O . SER A 1 81 ? 12.302 -9.376 -31.015 1.00 90.06 81 SER A O 1
ATOM 621 N N . ASP A 1 82 ? 10.433 -8.212 -31.421 1.00 92.12 82 ASP A N 1
ATOM 622 C CA . ASP A 1 82 ? 10.840 -7.664 -32.726 1.00 92.12 82 ASP A CA 1
ATOM 623 C C . ASP A 1 82 ? 11.955 -6.607 -32.651 1.00 92.12 82 ASP A C 1
ATOM 625 O O . ASP A 1 82 ? 12.427 -6.124 -33.679 1.00 92.12 82 ASP A O 1
ATOM 629 N N . ARG A 1 83 ? 12.373 -6.219 -31.443 1.00 89.62 83 ARG A N 1
ATOM 630 C CA . ARG A 1 83 ? 13.472 -5.274 -31.197 1.00 89.62 83 ARG A CA 1
ATOM 631 C C . ARG A 1 83 ? 14.726 -5.946 -30.640 1.00 89.62 83 ARG A C 1
ATOM 633 O O . ARG A 1 83 ? 15.711 -5.252 -30.404 1.00 89.62 83 ARG A O 1
ATOM 640 N N . LEU A 1 84 ? 14.710 -7.267 -30.451 1.00 86.19 84 LEU A N 1
ATOM 641 C CA . LEU A 1 84 ? 15.907 -8.034 -30.115 1.00 86.19 84 LEU A CA 1
ATOM 642 C C . LEU A 1 84 ? 16.795 -8.133 -31.362 1.00 86.19 84 LEU A C 1
ATOM 644 O O . LEU A 1 84 ? 16.483 -8.868 -32.295 1.00 86.19 84 LEU A O 1
ATOM 648 N N . GLN A 1 85 ? 17.892 -7.379 -31.390 1.00 79.94 85 GLN A N 1
ATOM 649 C CA . GLN A 1 85 ? 18.957 -7.596 -32.368 1.00 79.94 85 GLN A CA 1
ATOM 650 C C . GLN A 1 85 ? 19.903 -8.661 -31.814 1.00 79.94 85 GLN A C 1
ATOM 652 O O . GLN A 1 85 ? 20.368 -8.540 -30.681 1.00 79.94 85 GLN A O 1
ATOM 657 N N . ALA A 1 86 ? 20.153 -9.717 -32.592 1.00 72.88 86 ALA A N 1
ATOM 658 C CA . ALA A 1 86 ? 21.221 -10.659 -32.285 1.00 72.88 86 ALA A CA 1
ATOM 659 C C . ALA A 1 86 ? 22.555 -9.914 -32.424 1.00 72.88 86 ALA A C 1
ATOM 661 O O . ALA A 1 86 ? 22.851 -9.391 -33.500 1.00 72.88 86 ALA A O 1
ATOM 662 N N . GLY A 1 87 ? 23.283 -9.800 -31.314 1.00 59.62 87 GLY A N 1
ATOM 663 C CA . GLY A 1 87 ? 24.681 -9.375 -31.310 1.00 59.62 87 GLY A CA 1
ATOM 664 C C . GLY A 1 87 ? 25.599 -10.500 -31.754 1.00 59.62 87 GLY A C 1
ATOM 665 O O . GLY A 1 87 ? 25.216 -11.676 -31.552 1.00 59.62 87 GLY A O 1
#

Mean predicted aligned error: 3.97 Å

Secondary structure (DSSP, 8-state):
-EEEEEGGGTTTHHHHHTTSSS--EEEEE-HHHHHHHHHTT---SEEE-SSTHHHHHHHHTT--S---------------GGG----

Solvent-accessible surface area (backbone atoms only — not comparable to full-atom values): 5667 Å² total; per-residue (Å²): 88,41,31,42,34,20,54,88,42,65,88,54,45,64,68,58,52,70,74,44,96,62,73,71,51,74,48,72,38,59,41,69,62,49,46,51,40,46,74,73,62,51,86,62,79,41,78,46,58,83,47,71,67,54,55,48,53,35,38,78,65,72,73,40,96,77,80,79,93,85,79,85,87,77,96,76,90,84,74,62,75,93,71,66,72,88,126

InterPro domains:
  IPR050682 Molybdate-binding protein ModA/tungstate-binding [PTHR30632] (2-82)

Sequence (87 aa):
MSVLAAGSLKAVWPALMAYFPEPVETRFGHAGLLRERIEAGEPCDLFASASEEHPQKLLNAERALAVIPFTTNKLCITVRSDRLQAG

Nearest PDB structures (foldseek):
  4rxl-assembly1_A  TM=9.511E-01  e=2.178E-04  Vibrio cholerae O1 biovar El Tor str. N16961
  8zj9-assembly1_A  TM=9.217E-01  e=7.542E-04  Acinetobacter baumannii
  2h5y-assembly2_B  TM=8.910E-01  e=6.569E-04  Xanthomonas citri pv. citri str. 306
  4kd5-assembly1_C  TM=9.046E-01  e=1.310E-03  Clostridioides difficile 630
  3axf-assembly3_C  TM=8.068E-01  e=2.123E-03  Escherichia coli K-12